Protein AF-A0A0F4LC61-F1 (afdb_monomer_lite)

Radius of gyration: 14.49 Å; chains: 1; bounding box: 31×21×36 Å

Structure (mmCIF, N/CA/C/O backbone):
data_AF-A0A0F4LC61-F1
#
_entry.id   AF-A0A0F4LC61-F1
#
loop_
_atom_site.group_PDB
_atom_site.id
_atom_site.type_symbol
_atom_site.label_atom_id
_atom_site.label_alt_id
_atom_site.label_comp_id
_atom_site.label_asym_id
_atom_site.label_entity_id
_atom_site.label_seq_id
_atom_site.pdbx_PDB_ins_code
_atom_site.Cartn_x
_atom_site.Cartn_y
_atom_site.Cartn_z
_atom_site.occupancy
_atom_site.B_iso_or_equiv
_atom_site.auth_seq_id
_atom_site.auth_comp_id
_atom_site.auth_asym_id
_atom_site.auth_atom_id
_atom_site.pdbx_PDB_model_num
ATOM 1 N N . MET A 1 1 ? -17.324 12.844 14.962 1.00 35.31 1 MET A N 1
ATOM 2 C CA . MET A 1 1 ? -16.078 13.188 14.241 1.00 35.31 1 MET A CA 1
ATOM 3 C C . MET A 1 1 ? -15.269 11.919 14.104 1.00 35.31 1 MET A C 1
ATOM 5 O O . MET A 1 1 ? -14.971 11.309 15.124 1.00 35.31 1 MET A O 1
ATOM 9 N N . MET A 1 2 ? -15.023 11.474 12.867 1.00 43.12 2 MET A N 1
ATOM 10 C CA . MET A 1 2 ? -14.125 10.360 12.567 1.00 43.12 2 MET A CA 1
ATOM 11 C C . MET A 1 2 ? -12.881 10.489 13.452 1.00 43.12 2 MET A C 1
ATOM 13 O O . MET A 1 2 ? -12.171 11.480 13.330 1.00 43.12 2 MET A O 1
ATOM 17 N N . CYS A 1 3 ? -12.592 9.524 14.335 1.00 47.75 3 CYS A N 1
ATOM 18 C CA . CYS A 1 3 ? -11.183 9.346 14.678 1.00 47.75 3 CYS A CA 1
ATOM 19 C C . CYS A 1 3 ? -10.562 8.917 13.360 1.00 47.75 3 CYS A C 1
ATOM 21 O O . CYS A 1 3 ? -10.789 7.788 12.925 1.00 47.75 3 CYS A O 1
ATOM 23 N N . ASP A 1 4 ? -9.950 9.873 12.671 1.00 55.03 4 ASP A N 1
ATOM 24 C CA . ASP A 1 4 ? -9.269 9.669 11.415 1.00 55.03 4 ASP A CA 1
ATOM 25 C C . ASP A 1 4 ? -8.420 8.411 11.545 1.00 55.03 4 ASP A C 1
ATOM 27 O O . ASP A 1 4 ? -7.427 8.387 12.274 1.00 55.03 4 ASP A O 1
ATOM 31 N N . ASN A 1 5 ? -8.814 7.350 10.836 1.00 6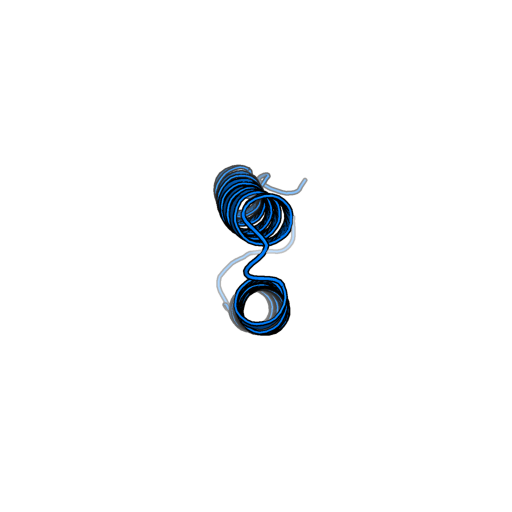7.62 5 ASN A N 1
ATOM 32 C CA . ASN A 1 5 ? -7.993 6.160 10.648 1.00 67.62 5 ASN A CA 1
ATOM 33 C C . ASN A 1 5 ? -6.835 6.530 9.701 1.00 67.62 5 ASN A C 1
ATOM 35 O O . ASN A 1 5 ? -6.644 5.925 8.648 1.00 67.62 5 ASN A O 1
ATOM 39 N N . LEU A 1 6 ? -6.089 7.580 10.053 1.00 69.50 6 LEU A N 1
ATOM 40 C CA . LEU A 1 6 ? -4.949 8.132 9.339 1.00 69.50 6 LEU A CA 1
ATOM 41 C C . LEU A 1 6 ? -3.925 7.025 9.086 1.00 69.50 6 LEU A C 1
ATOM 43 O O . LEU A 1 6 ? -3.364 6.944 8.002 1.00 69.50 6 LEU A O 1
ATOM 47 N N . PHE A 1 7 ? -3.803 6.095 10.037 1.00 72.25 7 PHE A N 1
ATOM 48 C CA . PHE A 1 7 ? -3.033 4.867 9.895 1.00 72.25 7 PHE A CA 1
ATOM 49 C C . PHE A 1 7 ? -3.486 4.000 8.708 1.00 72.25 7 PHE A C 1
ATOM 51 O O . PHE A 1 7 ? -2.663 3.665 7.864 1.00 72.25 7 PHE A O 1
ATOM 58 N N . PHE A 1 8 ? -4.782 3.691 8.578 1.00 74.19 8 PHE A N 1
ATOM 59 C CA . PHE A 1 8 ? -5.290 2.928 7.429 1.00 74.19 8 PHE A CA 1
ATOM 60 C C . PHE A 1 8 ? -5.139 3.697 6.115 1.00 74.19 8 PHE A C 1
ATOM 62 O O . PHE A 1 8 ? -4.787 3.093 5.108 1.00 74.19 8 PHE A O 1
ATOM 69 N N . LYS A 1 9 ? -5.345 5.022 6.113 1.00 75.44 9 LYS A N 1
ATOM 70 C CA . LYS A 1 9 ? -5.081 5.860 4.929 1.00 75.44 9 LYS A CA 1
ATOM 71 C C . LYS A 1 9 ? -3.614 5.780 4.499 1.00 75.44 9 LYS A C 1
ATOM 73 O O . LYS A 1 9 ? -3.351 5.592 3.317 1.00 75.44 9 LYS A O 1
ATOM 78 N N . ILE A 1 10 ? -2.671 5.880 5.438 1.00 84.00 10 ILE A N 1
ATOM 79 C CA . ILE A 1 10 ? -1.232 5.750 5.162 1.00 84.00 10 ILE A CA 1
ATOM 80 C C . ILE A 1 10 ? -0.914 4.352 4.620 1.00 84.00 10 ILE A C 1
ATOM 82 O O . ILE A 1 10 ? -0.178 4.232 3.644 1.00 84.00 10 ILE A O 1
ATOM 86 N N . LEU A 1 11 ? -1.513 3.306 5.192 1.00 83.06 11 LEU A N 1
ATOM 87 C CA . LEU A 1 11 ? -1.344 1.927 4.729 1.00 83.06 11 LEU A CA 1
ATOM 88 C C . LEU A 1 11 ? -1.801 1.768 3.269 1.00 83.06 11 LEU A C 1
ATOM 90 O O . LEU A 1 11 ? -1.063 1.226 2.449 1.00 83.06 11 LEU A O 1
ATOM 94 N N . TRP A 1 12 ? -2.960 2.331 2.916 1.00 82.69 12 TRP A N 1
ATOM 95 C CA . TRP A 1 12 ? -3.448 2.352 1.536 1.00 82.69 12 TRP A CA 1
ATOM 96 C C . TRP A 1 12 ? -2.522 3.118 0.592 1.00 82.69 12 TRP A C 1
ATOM 98 O O . TRP A 1 12 ? -2.231 2.630 -0.498 1.00 82.69 12 TRP A O 1
ATOM 108 N N . VAL A 1 13 ? -2.000 4.274 1.009 1.00 86.25 13 VAL A N 1
ATOM 109 C CA . VAL A 1 13 ? -1.036 5.052 0.212 1.00 86.25 13 VAL A CA 1
ATOM 110 C C . VAL A 1 13 ? 0.220 4.234 -0.101 1.00 86.25 13 VAL A C 1
ATOM 112 O O . VAL A 1 13 ? 0.679 4.249 -1.241 1.00 86.25 13 VAL A O 1
ATOM 115 N N . VAL A 1 14 ? 0.742 3.471 0.864 1.00 87.56 14 VAL A N 1
ATOM 116 C CA . VAL A 1 14 ? 1.895 2.582 0.641 1.00 87.56 14 VAL A CA 1
ATOM 117 C C . VAL A 1 14 ? 1.557 1.474 -0.360 1.00 87.56 14 VAL A C 1
ATOM 119 O O . VAL A 1 14 ? 2.341 1.224 -1.274 1.00 87.56 14 VAL A O 1
ATOM 122 N N . VAL A 1 15 ? 0.378 0.851 -0.250 1.00 85.31 15 VAL A N 1
ATOM 123 C CA . VAL A 1 15 ? -0.077 -0.180 -1.202 1.00 85.31 15 VAL A CA 1
ATOM 124 C C . VAL A 1 15 ? -0.134 0.376 -2.627 1.00 85.31 15 VAL A C 1
ATOM 126 O O . VAL A 1 15 ? 0.399 -0.259 -3.535 1.00 85.31 15 VAL A O 1
ATOM 129 N N . TYR A 1 16 ? -0.692 1.576 -2.823 1.00 84.62 16 TYR A N 1
ATOM 130 C CA . TYR A 1 16 ? -0.753 2.226 -4.138 1.00 84.62 16 TYR A CA 1
ATOM 131 C C . TYR A 1 16 ? 0.616 2.685 -4.656 1.00 84.62 16 TYR A C 1
ATOM 133 O O . TYR A 1 16 ? 0.862 2.611 -5.861 1.00 84.62 16 TYR A O 1
ATOM 141 N N . ALA A 1 17 ? 1.525 3.119 -3.779 1.00 86.25 17 ALA A N 1
ATOM 142 C CA . ALA A 1 17 ? 2.894 3.463 -4.161 1.00 86.25 17 ALA A CA 1
ATOM 143 C C . ALA A 1 17 ? 3.662 2.236 -4.683 1.00 86.25 17 ALA A C 1
ATOM 145 O O . ALA A 1 17 ? 4.385 2.334 -5.675 1.00 86.25 17 ALA A O 1
ATOM 146 N N . ILE A 1 18 ? 3.449 1.067 -4.070 1.00 84.94 18 ILE A N 1
ATOM 147 C CA . ILE A 1 18 ? 3.994 -0.210 -4.548 1.00 84.94 18 ILE A CA 1
ATOM 148 C C . ILE A 1 18 ? 3.397 -0.563 -5.917 1.00 84.94 18 ILE A C 1
ATOM 150 O O . ILE A 1 18 ? 4.144 -0.911 -6.831 1.00 84.94 18 ILE A O 1
ATOM 154 N N . THR A 1 19 ? 2.080 -0.403 -6.103 1.00 83.12 19 THR A N 1
ATOM 155 C CA . THR A 1 19 ? 1.444 -0.575 -7.421 1.00 83.12 19 THR A CA 1
ATOM 156 C C . THR A 1 19 ? 2.098 0.319 -8.470 1.00 83.12 19 THR A C 1
ATOM 158 O O . THR A 1 19 ? 2.439 -0.155 -9.549 1.00 83.12 19 THR A O 1
ATOM 161 N N . ALA A 1 20 ? 2.317 1.599 -8.152 1.00 84.69 20 ALA A N 1
ATOM 162 C CA . ALA A 1 20 ? 2.939 2.553 -9.063 1.00 84.69 20 ALA A CA 1
ATOM 163 C C . ALA A 1 20 ? 4.366 2.130 -9.438 1.00 84.69 20 ALA A C 1
ATOM 165 O O . ALA A 1 20 ? 4.711 2.136 -10.618 1.00 84.69 20 ALA A O 1
ATOM 166 N N . TYR A 1 21 ? 5.170 1.689 -8.467 1.00 84.12 21 TYR A N 1
ATOM 167 C CA . TYR A 1 21 ? 6.513 1.166 -8.723 1.00 84.12 21 TYR A CA 1
ATOM 168 C C . TYR A 1 21 ? 6.500 -0.023 -9.698 1.00 84.12 21 TYR A C 1
ATOM 170 O O . TYR A 1 21 ? 7.278 -0.039 -10.654 1.00 84.12 21 TYR A O 1
ATOM 178 N N . PHE A 1 22 ? 5.587 -0.983 -9.511 1.00 79.94 22 PHE A N 1
ATOM 179 C CA . PHE A 1 22 ? 5.426 -2.119 -10.429 1.00 79.94 22 PHE A CA 1
ATOM 180 C C . PHE A 1 22 ? 4.974 -1.697 -11.834 1.00 79.94 22 PHE A C 1
ATOM 182 O O . PHE A 1 22 ? 5.442 -2.256 -12.827 1.00 79.94 22 PHE A O 1
ATOM 189 N N . THR A 1 23 ? 4.119 -0.677 -11.933 1.00 77.81 23 THR A N 1
ATOM 190 C CA . THR A 1 23 ? 3.684 -0.109 -13.217 1.00 77.81 23 THR A CA 1
ATOM 191 C C . THR A 1 23 ? 4.846 0.549 -13.966 1.00 77.81 23 THR A C 1
ATOM 193 O O . THR A 1 23 ? 4.986 0.346 -15.171 1.00 77.81 23 THR A O 1
ATOM 196 N N . PHE A 1 24 ? 5.722 1.282 -13.268 1.00 82.25 24 PHE A N 1
ATOM 197 C CA . PHE A 1 24 ? 6.889 1.935 -13.880 1.00 82.25 24 PHE A CA 1
ATOM 198 C C . PHE A 1 24 ? 8.050 0.980 -14.187 1.00 82.25 24 PHE A C 1
ATOM 200 O O . PHE A 1 24 ? 8.854 1.271 -15.067 1.00 82.25 24 PHE A O 1
ATOM 207 N N . THR A 1 25 ? 8.131 -0.173 -13.520 1.00 80.94 25 THR A N 1
ATOM 208 C CA . THR A 1 25 ? 9.131 -1.220 -13.814 1.00 80.94 25 THR A CA 1
ATOM 209 C C . THR A 1 25 ? 8.716 -2.159 -14.954 1.00 80.94 25 THR A C 1
ATOM 211 O O . THR A 1 25 ? 9.408 -3.136 -15.228 1.00 80.94 25 THR A O 1
ATOM 214 N N . GLY A 1 26 ? 7.603 -1.879 -15.645 1.00 77.00 26 GLY A N 1
ATOM 215 C CA . GLY A 1 26 ? 7.135 -2.665 -16.794 1.00 77.00 26 GLY A CA 1
ATOM 216 C C . GLY A 1 26 ? 6.412 -3.966 -16.424 1.00 77.00 26 GLY A C 1
ATOM 217 O O . GLY A 1 26 ? 5.897 -4.652 -17.304 1.00 77.00 26 GLY A O 1
ATOM 218 N N . ASN A 1 27 ? 6.282 -4.282 -15.132 1.00 76.25 27 ASN A N 1
ATOM 219 C CA . ASN A 1 27 ? 5.550 -5.446 -14.626 1.00 76.25 27 ASN A CA 1
ATOM 220 C C . ASN A 1 27 ? 4.054 -5.134 -14.452 1.00 76.25 27 ASN A C 1
ATOM 222 O O . ASN A 1 27 ? 3.470 -5.321 -13.381 1.00 76.25 27 ASN A O 1
ATOM 226 N N . MET A 1 28 ? 3.415 -4.671 -15.531 1.00 74.56 28 MET A N 1
ATOM 227 C CA . MET A 1 28 ? 2.015 -4.224 -15.524 1.00 74.56 28 MET A CA 1
ATOM 228 C C . MET A 1 28 ? 1.036 -5.319 -15.074 1.00 74.56 28 MET A C 1
ATOM 230 O O . MET A 1 28 ? 0.052 -5.028 -14.400 1.00 74.56 28 MET A O 1
ATOM 234 N N . MET A 1 29 ? 1.327 -6.588 -15.376 1.00 78.00 29 MET A N 1
ATOM 235 C CA . MET A 1 29 ? 0.490 -7.713 -14.950 1.00 78.00 29 MET A CA 1
ATOM 236 C C . MET A 1 29 ? 0.491 -7.887 -13.421 1.00 78.00 29 MET A C 1
ATOM 238 O O . MET A 1 29 ? -0.565 -8.055 -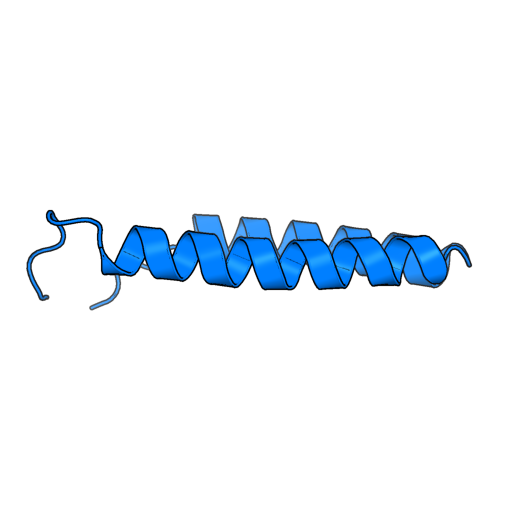12.817 1.00 78.00 29 MET A O 1
ATOM 242 N N . MET A 1 30 ? 1.656 -7.763 -12.775 1.00 76.75 30 MET A N 1
ATOM 243 C CA . MET A 1 30 ? 1.766 -7.831 -11.312 1.00 76.75 30 MET A CA 1
ATOM 244 C C . MET A 1 30 ? 1.132 -6.615 -10.637 1.00 76.75 30 MET A C 1
ATOM 246 O O . MET A 1 30 ? 0.466 -6.768 -9.615 1.00 76.75 30 MET A O 1
ATOM 250 N N . ALA A 1 31 ? 1.268 -5.426 -11.233 1.00 79.75 31 ALA A N 1
ATOM 251 C CA . ALA A 1 31 ? 0.590 -4.223 -10.756 1.00 79.75 31 ALA A CA 1
ATOM 252 C C . ALA A 1 31 ? -0.939 -4.391 -10.767 1.00 79.75 31 ALA A C 1
ATOM 254 O O . ALA A 1 31 ? -1.613 -4.001 -9.816 1.00 79.75 31 ALA A O 1
ATOM 255 N N . MET A 1 32 ? -1.489 -5.030 -11.802 1.00 83.19 32 MET A N 1
ATOM 256 C CA . MET A 1 32 ? -2.927 -5.270 -11.922 1.00 83.19 32 MET A CA 1
ATOM 257 C C . MET A 1 32 ? -3.450 -6.236 -10.846 1.00 83.19 32 MET A C 1
ATOM 259 O O . MET A 1 32 ? -4.460 -5.944 -10.204 1.00 83.19 32 MET A O 1
ATOM 263 N N . TYR A 1 33 ? -2.737 -7.339 -10.578 1.00 84.69 33 TYR A N 1
ATOM 264 C CA . TYR A 1 33 ? -3.074 -8.242 -9.468 1.00 84.69 33 TYR A CA 1
ATOM 265 C C . TYR A 1 33 ? -2.969 -7.549 -8.107 1.00 84.69 33 TYR A C 1
ATOM 267 O O . TYR A 1 33 ? -3.832 -7.733 -7.249 1.00 84.69 33 TYR A O 1
ATOM 275 N N . TRP A 1 34 ? -1.947 -6.713 -7.920 1.00 83.25 34 TRP A N 1
ATOM 276 C CA . TRP A 1 34 ? -1.746 -5.961 -6.685 1.00 83.25 34 TRP A CA 1
ATOM 277 C C . TRP A 1 34 ? -2.839 -4.909 -6.460 1.00 83.25 34 TRP A C 1
ATOM 279 O O . TRP A 1 34 ? -3.318 -4.739 -5.342 1.00 83.25 34 TRP A O 1
ATOM 289 N N . MET A 1 35 ? -3.303 -4.251 -7.525 1.00 84.75 35 MET A N 1
ATOM 290 C CA . MET A 1 35 ? -4.407 -3.293 -7.468 1.00 84.75 35 MET A CA 1
ATOM 291 C C . MET A 1 35 ? -5.738 -3.973 -7.133 1.00 84.75 35 MET A C 1
ATOM 293 O O . MET A 1 35 ? -6.465 -3.494 -6.263 1.00 84.75 35 MET A O 1
ATOM 297 N N . ALA A 1 36 ? -6.036 -5.111 -7.767 1.00 87.38 36 ALA A N 1
ATOM 298 C CA . ALA A 1 36 ? -7.229 -5.899 -7.463 1.00 87.38 36 ALA A CA 1
ATOM 299 C C . ALA A 1 36 ? -7.203 -6.429 -6.018 1.00 87.38 36 ALA A C 1
ATOM 301 O O . ALA A 1 36 ? -8.199 -6.327 -5.299 1.00 87.38 36 ALA A O 1
ATOM 302 N N . GLY A 1 37 ? -6.046 -6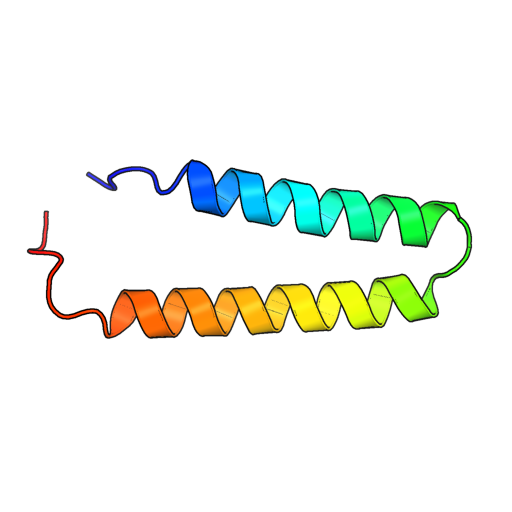.926 -5.566 1.00 87.88 37 GLY A N 1
ATOM 303 C CA . GLY A 1 37 ? -5.830 -7.341 -4.181 1.00 87.88 37 GLY A CA 1
ATOM 304 C C . GLY A 1 37 ? -5.997 -6.185 -3.194 1.00 87.88 37 GLY A C 1
ATOM 305 O O . GLY A 1 37 ? -6.655 -6.346 -2.168 1.00 87.88 37 GLY A O 1
ATOM 306 N N . GLY A 1 38 ? -5.482 -5.001 -3.535 1.00 86.50 38 GLY A N 1
ATOM 307 C CA . GLY A 1 38 ? -5.665 -3.781 -2.757 1.00 86.50 38 GLY A CA 1
ATOM 308 C C . GLY A 1 38 ? -7.138 -3.396 -2.624 1.00 86.50 38 GLY A C 1
ATOM 309 O O . GLY A 1 38 ? -7.632 -3.228 -1.515 1.00 86.50 38 GLY A O 1
ATOM 310 N N . MET A 1 39 ? -7.887 -3.343 -3.725 1.00 85.69 39 MET A N 1
ATOM 311 C CA . MET A 1 39 ? -9.318 -3.017 -3.681 1.00 85.69 39 MET A CA 1
ATOM 312 C C . MET A 1 39 ? -10.131 -4.028 -2.858 1.00 85.69 39 MET A C 1
ATOM 314 O O . MET A 1 39 ? -11.011 -3.633 -2.092 1.00 85.69 39 MET A O 1
ATOM 318 N N . LEU A 1 40 ? -9.811 -5.322 -2.957 1.00 88.88 40 LEU A N 1
ATOM 319 C CA . LEU A 1 40 ? -10.474 -6.362 -2.172 1.00 88.88 40 LEU A CA 1
ATOM 320 C C . LEU A 1 40 ? -10.150 -6.240 -0.681 1.00 88.88 40 LEU A C 1
ATOM 322 O O . LEU A 1 40 ? -11.055 -6.283 0.149 1.00 88.88 40 LEU A O 1
ATOM 326 N N . ALA A 1 41 ? -8.881 -6.032 -0.327 1.00 85.81 41 ALA A N 1
ATOM 327 C CA . ALA A 1 41 ? -8.490 -5.807 1.059 1.00 85.81 41 ALA A CA 1
ATOM 328 C C . ALA A 1 41 ? -9.133 -4.528 1.628 1.00 85.81 41 ALA A C 1
ATOM 330 O O . ALA A 1 41 ? -9.494 -4.503 2.803 1.00 85.81 41 ALA A O 1
ATOM 331 N N . GLN A 1 42 ? -9.372 -3.504 0.802 1.00 83.50 42 GLN A N 1
ATOM 332 C CA . GLN A 1 42 ? -10.087 -2.296 1.211 1.00 83.50 42 GLN A CA 1
ATOM 333 C C . GLN A 1 42 ? -11.549 -2.596 1.534 1.00 83.50 42 GLN A C 1
ATOM 335 O O . GLN A 1 42 ? -12.025 -2.191 2.592 1.00 83.50 42 GLN A O 1
ATOM 340 N N . ALA A 1 43 ? -12.228 -3.370 0.686 1.00 84.31 43 ALA A N 1
ATOM 341 C CA . ALA A 1 43 ? -13.599 -3.809 0.931 1.00 84.31 43 ALA A CA 1
ATOM 342 C C . ALA A 1 43 ? -13.718 -4.703 2.179 1.00 84.31 43 ALA A C 1
ATOM 344 O O . ALA A 1 43 ? -14.642 -4.532 2.967 1.00 84.31 43 ALA A O 1
ATOM 345 N N . VAL A 1 44 ? -12.770 -5.622 2.400 1.00 87.44 44 VAL A N 1
ATOM 346 C CA . VAL A 1 44 ? -12.753 -6.486 3.594 1.00 87.44 44 VAL A CA 1
ATOM 347 C C . VAL A 1 44 ? -12.538 -5.668 4.864 1.00 87.44 44 VAL A C 1
ATOM 349 O O . VAL A 1 44 ? -13.252 -5.870 5.843 1.00 87.44 44 VAL A O 1
ATOM 352 N N . VAL A 1 45 ? -11.583 -4.735 4.865 1.00 84.00 45 VAL A N 1
ATOM 353 C CA . VAL A 1 45 ? -11.335 -3.860 6.019 1.00 84.00 45 VAL A CA 1
ATOM 354 C C . VAL A 1 45 ? -12.562 -3.005 6.323 1.00 84.00 45 VAL A C 1
ATOM 356 O O . VAL A 1 45 ? -12.933 -2.899 7.489 1.00 84.00 45 VAL A O 1
ATOM 359 N N . ASP A 1 46 ? -13.206 -2.436 5.301 1.00 80.25 46 ASP A N 1
ATOM 360 C CA . ASP A 1 46 ? -14.422 -1.631 5.459 1.00 80.25 46 ASP A CA 1
ATOM 361 C C . ASP A 1 46 ? -15.583 -2.465 6.026 1.00 80.25 46 ASP A C 1
ATOM 363 O O . ASP A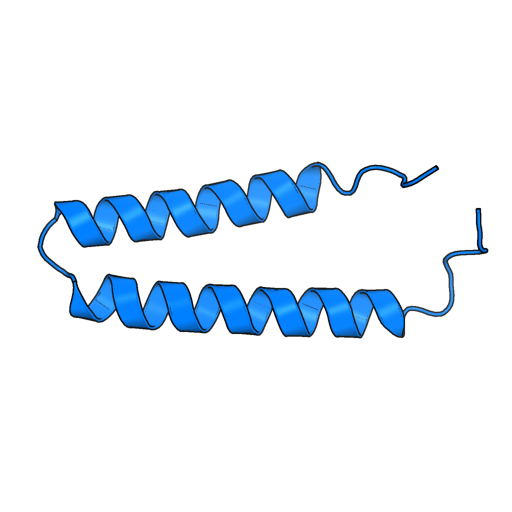 1 46 ? -16.233 -2.056 6.988 1.00 80.25 46 ASP A O 1
ATOM 367 N N . LEU A 1 47 ? -15.759 -3.694 5.528 1.00 83.31 47 LEU A N 1
ATOM 368 C CA . LEU A 1 47 ? -16.751 -4.650 6.023 1.00 83.31 47 LEU A CA 1
ATOM 369 C C . LEU A 1 47 ? -16.498 -5.025 7.491 1.00 83.31 47 LEU A C 1
ATOM 371 O O . LEU A 1 47 ? -17.409 -4.981 8.315 1.00 83.31 47 LEU A O 1
ATOM 375 N N . VAL A 1 48 ? -15.254 -5.358 7.845 1.00 83.94 48 VAL A N 1
ATOM 376 C CA . VAL A 1 48 ? -14.868 -5.685 9.226 1.00 83.94 48 VAL A CA 1
ATOM 377 C C . VAL A 1 48 ? -15.085 -4.482 10.142 1.00 83.94 48 VAL A C 1
ATOM 379 O O . VAL A 1 48 ? -15.616 -4.648 11.237 1.00 83.94 48 VAL A O 1
ATOM 382 N N . TYR A 1 49 ? -14.738 -3.272 9.694 1.00 73.12 49 TYR A N 1
ATOM 383 C CA . TYR A 1 49 ? -15.009 -2.040 10.437 1.00 73.12 49 TYR A CA 1
ATOM 384 C C . TYR A 1 49 ? -16.504 -1.795 10.635 1.00 73.12 49 TYR A C 1
ATOM 386 O O . TYR A 1 49 ? -16.903 -1.368 11.717 1.00 73.12 49 TYR A O 1
ATOM 394 N N . HIS A 1 50 ? -17.324 -2.070 9.620 1.00 72.94 50 HIS A N 1
ATOM 395 C CA . HIS A 1 50 ? -18.773 -1.906 9.681 1.00 72.94 50 HIS A CA 1
ATOM 396 C C . HIS A 1 50 ? -19.416 -2.843 10.711 1.00 72.94 50 HIS A C 1
ATOM 398 O O . HIS A 1 50 ? -20.290 -2.427 11.469 1.00 72.94 50 HIS A O 1
ATOM 404 N N . PHE A 1 51 ? -18.959 -4.097 10.773 1.00 75.81 51 PHE A N 1
ATOM 405 C CA . PHE A 1 51 ? -19.470 -5.091 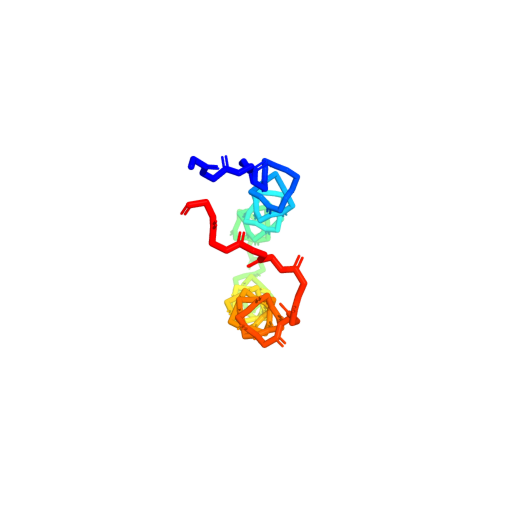11.719 1.00 75.81 51 PHE A CA 1
ATOM 406 C C . PHE A 1 51 ? -18.807 -5.044 13.100 1.00 75.81 51 PHE A C 1
ATOM 408 O O . PHE A 1 51 ? -19.287 -5.718 14.010 1.00 75.81 51 PHE A O 1
ATOM 415 N N . TRP A 1 52 ? -17.736 -4.265 13.294 1.00 75.88 52 TRP A N 1
ATOM 416 C CA . TRP A 1 52 ? -17.048 -4.177 14.582 1.00 75.88 52 TRP A CA 1
ATOM 417 C C . TRP A 1 52 ? -17.949 -3.493 15.631 1.00 75.88 52 TRP A C 1
ATOM 419 O O . TRP A 1 52 ? -18.142 -2.274 15.590 1.00 75.88 52 TRP A O 1
ATOM 429 N N . PRO A 1 53 ? -18.472 -4.229 16.630 1.00 58.62 53 PRO A N 1
ATOM 430 C CA . PRO A 1 53 ? -19.627 -3.812 17.432 1.00 58.62 53 PRO A CA 1
ATOM 431 C C . PRO A 1 53 ? -19.321 -2.740 18.494 1.00 58.62 53 PRO A C 1
ATOM 433 O O . PRO A 1 53 ? -20.153 -2.476 19.358 1.00 58.62 53 PRO A O 1
ATOM 436 N N . ASN A 1 54 ? -18.140 -2.111 18.467 1.00 56.84 54 ASN A N 1
ATOM 437 C CA . ASN A 1 54 ? -17.647 -1.295 19.5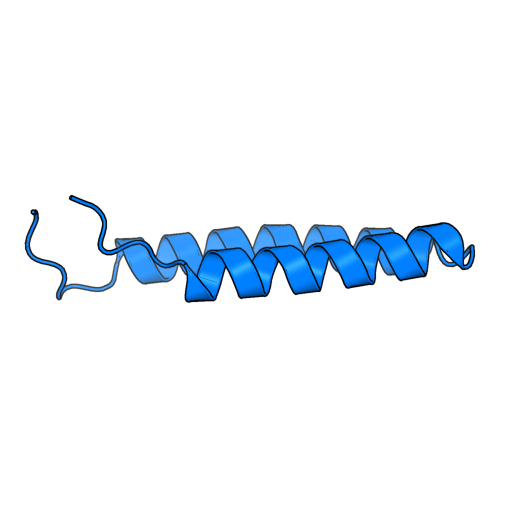81 1.00 56.84 54 ASN A CA 1
ATOM 438 C C . ASN A 1 54 ? -17.293 0.159 19.244 1.00 56.84 54 ASN A C 1
ATOM 440 O O . ASN A 1 54 ? -16.611 0.834 20.015 1.00 56.84 54 ASN A O 1
ATOM 444 N N . ARG A 1 55 ? -17.777 0.693 18.120 1.00 56.28 55 ARG A N 1
ATOM 445 C CA . ARG A 1 55 ? -17.737 2.141 17.887 1.00 56.28 55 ARG A CA 1
ATOM 446 C C . ARG A 1 55 ? -19.136 2.693 18.081 1.00 56.28 55 ARG A C 1
ATOM 448 O O . ARG A 1 55 ? -19.934 2.766 17.153 1.00 56.28 55 ARG A O 1
ATOM 455 N N . LYS A 1 56 ? -19.411 3.081 19.335 1.00 47.28 56 LYS A N 1
ATOM 456 C CA . LYS A 1 56 ? -20.433 4.079 19.663 1.00 47.28 56 LYS A CA 1
ATOM 457 C C . LYS A 1 56 ? -20.389 5.141 18.568 1.00 47.28 56 LYS A C 1
ATOM 459 O O . LYS A 1 56 ? -19.325 5.720 18.339 1.00 47.28 56 LYS A O 1
ATOM 464 N N . LYS A 1 57 ? -21.523 5.331 17.887 1.00 45.12 57 LYS A N 1
ATOM 465 C CA . LYS A 1 57 ? -21.804 6.522 17.085 1.00 45.12 57 LYS A CA 1
ATOM 466 C C . LYS A 1 57 ? -21.198 7.720 17.821 1.00 45.12 57 LYS A C 1
ATOM 468 O O . LYS A 1 57 ? -21.606 7.998 18.949 1.00 45.12 57 LYS A O 1
ATOM 473 N N . CYS A 1 58 ? -20.186 8.350 17.234 1.00 44.91 58 CYS A N 1
ATOM 474 C CA . CYS A 1 58 ? -20.070 9.785 17.434 1.00 44.91 58 CYS A CA 1
ATOM 475 C C . CYS A 1 58 ? -21.230 10.430 16.690 1.00 44.91 58 CYS A C 1
ATOM 477 O O . CYS A 1 58 ? -21.479 9.990 15.545 1.00 44.91 58 CYS A O 1
#

pLDDT: mean 75.72, std 13.4, range [35.31, 88.88]

Secondary structure (DSSP, 8-state):
-----HHHHHHHHHHHHHHHHHHHTT-HHHHHHHHHHHHHHHHHHHHHHHH-TT----

Sequence (58 aa):
MMCDNLFFKILWVVVYAITAYFTFTGNMMMAMYWMAGGMLAQAVVDLVYHFWPNRKKC

Organism: NCBI:txid1218493

Foldseek 3Di:
DPPPVVVVVVVLVVLVVVLVVCVVVVVPVVSVVSVVVSVVVVVVVVVCVVPVPPDDDD